Protein AF-A0A5E4PTN9-F1 (afdb_monomer_lite)

pLDDT: mean 89.25, std 7.39, range [55.38, 97.62]

Organism: NCBI:txid189913

Sequence (122 aa):
MNNQTKEILSQIDEKLKPLVLEIEELKRDNSNLKNKLEMYERKERKKNLIIFGIKEMEQSQKQLLEWTVEKFKNEMLINVSNRDIDNIFRIGKGEKDAYITEDFPKEVLAIRKQLQEKMMEK

Foldseek 3Di:
DDPVVVVVVVVVVVVVVVVVVVVVVVVVVVVVVVVVVQVVVCVVQQLDKDKAADDDPDDDQVSVLVVVQVCCCPVVVDHDDSVSDPDDDDDDDHDDHIDMDGDHDPVVVVVVVVVVVVVVVD

Secondary structure (DSSP, 8-state):
--HHHHHHHHHHHHHHHHHHHHHHHHHHHHHHHHHHHHHHHHHHHTT-EEEES-----SSHHHHHHHHHHHHHHHH-----GGG-S-----S-S-S--EEEE---HHHHHHHHHHHHHHHT-

Radius of gyration: 26.52 Å; chains: 1; bounding box: 55×32×78 Å

Structure (mmCIF, N/CA/C/O backbone):
data_AF-A0A5E4PTN9-F1
#
_entry.id   AF-A0A5E4PTN9-F1
#
loop_
_atom_site.group_PDB
_atom_site.id
_atom_site.type_symbol
_atom_site.label_atom_id
_atom_site.label_alt_id
_atom_site.label_comp_id
_atom_site.label_asym_id
_atom_site.label_entity_id
_atom_site.label_seq_id
_atom_site.pdbx_PDB_ins_code
_atom_site.Cartn_x
_atom_site.Cartn_y
_atom_site.Cartn_z
_atom_site.occupancy
_atom_site.B_iso_or_equiv
_atom_site.auth_seq_id
_atom_site.auth_comp_id
_atom_site.auth_asym_id
_atom_site.auth_atom_id
_atom_site.pdbx_PDB_model_num
ATOM 1 N N . MET A 1 1 ? -31.702 -7.078 49.433 1.00 58.62 1 MET A N 1
ATOM 2 C CA . MET A 1 1 ? -30.524 -6.190 49.296 1.00 58.62 1 MET A CA 1
ATOM 3 C C . MET A 1 1 ? -30.636 -5.082 50.320 1.00 58.62 1 MET A C 1
ATOM 5 O O . MET A 1 1 ? -31.696 -4.471 50.386 1.00 58.62 1 MET A O 1
ATOM 9 N N . ASN A 1 2 ? -29.593 -4.870 51.122 1.00 82.56 2 ASN A N 1
ATOM 10 C CA . ASN A 1 2 ? -29.594 -3.848 52.168 1.00 82.56 2 ASN A CA 1
ATOM 11 C C . ASN A 1 2 ? -29.597 -2.446 51.524 1.00 82.56 2 ASN A C 1
ATOM 13 O O . ASN A 1 2 ? -29.008 -2.279 50.455 1.00 82.56 2 ASN A O 1
ATOM 17 N N . ASN A 1 3 ? -30.252 -1.447 52.128 1.00 80.62 3 ASN A N 1
ATOM 18 C CA . ASN A 1 3 ? -30.347 -0.097 51.534 1.00 80.62 3 ASN A CA 1
ATOM 19 C C . ASN A 1 3 ? -28.963 0.520 51.273 1.00 80.62 3 ASN A C 1
ATOM 21 O O . ASN A 1 3 ? -28.740 1.090 50.211 1.00 80.62 3 ASN A O 1
ATOM 25 N N . GLN A 1 4 ? -28.004 0.273 52.168 1.00 82.25 4 GLN A N 1
ATOM 26 C CA . GLN A 1 4 ? -26.603 0.667 51.990 1.00 82.25 4 GLN A CA 1
ATOM 27 C C . GLN A 1 4 ? -25.971 0.062 50.725 1.00 82.25 4 GLN A C 1
ATOM 29 O O . GLN A 1 4 ? -25.210 0.726 50.033 1.00 82.25 4 GLN A O 1
ATOM 34 N N . THR A 1 5 ? -26.312 -1.183 50.376 1.00 85.44 5 THR A N 1
ATOM 35 C CA . THR A 1 5 ? -25.808 -1.848 49.163 1.00 85.44 5 THR A CA 1
ATOM 36 C C . THR A 1 5 ? -26.353 -1.188 47.894 1.00 85.44 5 THR A C 1
ATOM 38 O O . THR A 1 5 ? -25.620 -1.046 46.921 1.00 85.44 5 THR A O 1
ATOM 41 N N . LYS A 1 6 ? -27.626 -0.765 47.899 1.00 86.69 6 LYS A N 1
ATOM 42 C CA . LYS A 1 6 ? -28.248 -0.071 46.758 1.00 86.69 6 LYS A CA 1
ATOM 43 C C . LYS A 1 6 ? -27.651 1.318 46.540 1.00 86.69 6 LYS A C 1
ATOM 45 O O . LYS A 1 6 ? -27.428 1.711 45.403 1.00 86.69 6 LYS A O 1
ATOM 50 N N . GLU A 1 7 ? -27.369 2.027 47.626 1.00 90.19 7 GLU A N 1
ATOM 51 C CA . GLU A 1 7 ? -26.772 3.361 47.583 1.00 90.19 7 GLU A CA 1
ATOM 52 C C . GLU A 1 7 ? -25.339 3.327 47.040 1.00 90.19 7 GLU A C 1
ATOM 54 O O . GLU A 1 7 ? -24.989 4.100 46.151 1.00 90.19 7 GLU A O 1
ATOM 59 N N . ILE A 1 8 ? -24.539 2.356 47.495 1.00 88.81 8 ILE A N 1
ATOM 60 C CA . ILE A 1 8 ? -23.186 2.124 46.976 1.00 88.81 8 ILE A CA 1
ATOM 61 C C . ILE A 1 8 ? -23.227 1.779 45.479 1.00 88.81 8 ILE A C 1
ATOM 63 O O . ILE A 1 8 ? -22.443 2.332 44.713 1.00 88.81 8 ILE A O 1
ATOM 67 N N . LEU A 1 9 ? -24.150 0.912 45.043 1.00 89.06 9 LEU A N 1
ATOM 68 C CA . LEU A 1 9 ? -24.313 0.569 43.623 1.00 89.06 9 LEU A CA 1
ATOM 69 C C . LEU A 1 9 ? -24.676 1.793 42.771 1.00 89.06 9 LEU A C 1
ATOM 71 O O . LEU A 1 9 ? -24.052 2.013 41.738 1.00 89.06 9 LEU A O 1
ATOM 75 N N . SER A 1 10 ? -25.608 2.628 43.235 1.00 88.62 10 SER A N 1
ATOM 76 C CA . SER A 1 10 ? -25.998 3.856 42.529 1.00 88.62 10 SER A CA 1
ATOM 77 C C . SER A 1 10 ? -24.824 4.825 42.360 1.00 88.62 10 SER A C 1
ATOM 79 O O . SER A 1 10 ? -24.635 5.385 41.284 1.00 88.62 10 SER A O 1
ATOM 81 N N . GLN A 1 11 ? -24.000 5.003 43.398 1.00 91.69 11 GLN A N 1
ATOM 82 C CA . GLN A 1 11 ? -22.814 5.867 43.331 1.00 91.69 11 GLN A CA 1
ATOM 83 C C . GLN A 1 11 ? -21.732 5.310 42.396 1.00 91.69 11 GLN A C 1
ATOM 85 O O . GLN A 1 11 ? -20.998 6.074 41.766 1.00 91.69 11 GLN A O 1
ATOM 90 N N . ILE A 1 12 ? -21.606 3.984 42.317 1.00 91.00 12 ILE A N 1
ATOM 91 C CA . ILE A 1 12 ? -20.693 3.317 41.384 1.00 91.00 12 ILE A CA 1
ATOM 92 C C . ILE A 1 12 ? -21.163 3.533 39.941 1.00 91.00 12 ILE A C 1
ATOM 94 O O . ILE A 1 12 ? -20.351 3.925 39.102 1.00 91.00 12 ILE A O 1
ATOM 98 N N . ASP A 1 13 ? -22.456 3.358 39.663 1.00 91.19 13 ASP A N 1
ATOM 99 C CA . ASP A 1 13 ? -23.034 3.570 38.330 1.00 91.19 13 ASP A CA 1
ATOM 100 C C . ASP A 1 13 ? -22.886 5.024 37.858 1.00 91.19 13 ASP A C 1
ATOM 102 O O . ASP A 1 13 ? -22.490 5.273 36.715 1.00 91.19 13 ASP A O 1
ATOM 106 N N . GLU A 1 14 ? -23.122 5.999 38.742 1.00 91.62 14 GLU A N 1
ATOM 107 C CA . GLU A 1 14 ? -22.922 7.420 38.431 1.00 91.62 14 GLU A CA 1
ATOM 108 C C . GLU A 1 14 ? -21.471 7.741 38.058 1.00 91.62 14 GLU A C 1
ATOM 110 O O . GLU A 1 14 ? -21.232 8.528 37.141 1.00 91.62 14 GLU A O 1
ATOM 115 N N . LYS A 1 15 ? -20.498 7.104 38.721 1.00 92.75 15 LYS A N 1
ATOM 116 C CA . LYS A 1 15 ? -19.069 7.273 38.414 1.00 92.75 15 LYS A CA 1
ATOM 117 C C . LYS A 1 15 ? -18.624 6.506 37.168 1.00 92.75 15 LYS A C 1
ATOM 119 O O . LYS A 1 15 ? -17.690 6.941 36.500 1.00 92.75 15 LYS A O 1
ATOM 124 N N . LEU A 1 16 ? -19.273 5.390 36.840 1.00 93.56 16 LEU A N 1
ATOM 125 C CA . LEU A 1 16 ? -18.975 4.591 35.645 1.00 93.56 16 LEU A CA 1
ATOM 126 C C . LEU A 1 16 ? -19.490 5.241 34.362 1.00 93.56 16 LEU A C 1
ATOM 128 O O . LEU A 1 16 ? -18.832 5.159 33.327 1.00 93.56 16 LEU A O 1
ATOM 132 N N . LYS A 1 17 ? -20.643 5.911 34.417 1.00 93.62 17 LYS A N 1
ATOM 133 C CA . LYS A 1 17 ? -21.268 6.555 33.256 1.00 93.62 17 LYS A CA 1
ATOM 134 C C . LYS A 1 17 ? -20.336 7.489 32.459 1.00 93.62 17 LYS A C 1
ATOM 136 O O . LYS A 1 17 ? -20.268 7.306 31.243 1.00 93.62 17 LYS A O 1
ATOM 141 N N . PRO A 1 18 ? -19.604 8.449 33.066 1.00 94.50 18 PRO A N 1
ATOM 142 C CA . PRO A 1 18 ? -18.679 9.302 32.316 1.00 94.50 18 PRO A CA 1
ATOM 143 C C . PRO A 1 18 ? -17.531 8.508 31.679 1.00 94.50 18 PRO A C 1
ATOM 145 O O . PRO A 1 18 ? -17.155 8.806 30.552 1.00 94.50 18 PRO A O 1
ATOM 148 N N . LEU A 1 19 ? -17.034 7.455 32.340 1.00 94.69 19 LEU A N 1
ATOM 149 C CA . LEU A 1 19 ? -15.968 6.606 31.797 1.00 94.69 19 LEU A CA 1
ATOM 150 C C . LEU A 1 19 ? -16.432 5.828 30.561 1.00 94.69 19 LEU A C 1
ATOM 152 O O . LEU A 1 19 ? -15.683 5.691 29.599 1.00 94.69 19 LEU A O 1
ATOM 156 N N . VAL A 1 20 ? -17.669 5.322 30.567 1.00 94.81 20 VAL A N 1
ATOM 157 C CA . VAL A 1 20 ? -18.239 4.631 29.400 1.00 94.81 20 VAL A CA 1
ATOM 158 C C . VAL A 1 20 ? -18.370 5.592 28.218 1.00 94.81 20 VAL A C 1
ATOM 160 O O . VAL A 1 20 ? -17.966 5.236 27.112 1.00 94.81 20 VAL A O 1
ATOM 163 N N . LEU A 1 21 ? -18.869 6.809 28.458 1.00 94.94 21 LEU A N 1
ATOM 164 C CA . LEU A 1 21 ? -18.983 7.842 27.424 1.00 94.94 21 LEU A CA 1
ATOM 165 C C . LEU A 1 21 ? -17.615 8.204 26.835 1.00 94.94 21 LEU A C 1
ATOM 167 O O . LEU A 1 21 ? -17.453 8.202 25.617 1.00 94.94 21 LEU A O 1
ATOM 171 N N . GLU A 1 22 ? -16.612 8.428 27.683 1.00 96.12 22 GLU A N 1
ATOM 172 C CA . GLU A 1 22 ? -15.247 8.731 27.244 1.00 96.12 22 GLU A CA 1
ATOM 173 C C . GLU A 1 22 ? -14.644 7.578 26.426 1.00 96.12 22 GLU A C 1
ATOM 175 O O . GLU A 1 22 ? -14.044 7.797 25.375 1.00 96.12 22 GLU A O 1
ATOM 180 N N . ILE A 1 23 ? -14.859 6.322 26.835 1.00 96.25 23 ILE A N 1
ATOM 181 C CA . ILE A 1 23 ? -14.415 5.149 26.066 1.00 96.25 23 ILE A CA 1
ATOM 182 C C . ILE A 1 23 ? -15.078 5.105 24.681 1.00 96.25 23 ILE A C 1
ATOM 184 O O . ILE A 1 23 ? -14.427 4.734 23.699 1.00 96.25 23 ILE A O 1
ATOM 188 N N . GLU A 1 24 ? -16.362 5.443 24.577 1.00 96.44 24 GLU A N 1
ATOM 189 C CA . GLU A 1 24 ? -17.069 5.500 23.294 1.00 96.44 24 GLU A CA 1
ATOM 190 C C . GLU A 1 24 ? -16.548 6.626 22.392 1.00 96.44 24 GLU A C 1
ATOM 192 O O . GLU A 1 24 ? -16.361 6.408 21.190 1.00 96.44 24 GLU A O 1
ATOM 197 N N . GLU A 1 25 ? -16.259 7.800 22.956 1.00 97.50 25 GLU A N 1
ATOM 198 C CA . GLU A 1 25 ? -15.634 8.917 22.241 1.00 97.50 25 GLU A CA 1
ATOM 199 C C . GLU A 1 25 ? -14.231 8.551 21.746 1.00 97.50 25 GLU A C 1
ATOM 201 O O . GLU A 1 25 ? -13.950 8.657 20.551 1.00 97.50 25 GLU A O 1
ATOM 206 N N . LEU A 1 26 ? -13.387 7.986 22.611 1.00 97.62 26 LEU A N 1
ATOM 207 C CA . LEU A 1 26 ? -12.042 7.537 22.247 1.00 97.62 26 LEU A CA 1
ATOM 208 C C . LEU A 1 26 ? -12.066 6.471 21.147 1.00 97.62 26 LEU A C 1
ATOM 210 O O . LEU A 1 26 ? -11.243 6.499 20.230 1.00 97.62 26 LEU A O 1
ATOM 214 N N . LYS A 1 27 ? -13.017 5.528 21.192 1.00 96.88 27 LYS A N 1
ATOM 215 C CA . LYS A 1 27 ? -13.196 4.533 20.120 1.00 96.88 27 LYS A CA 1
ATOM 216 C C . LYS A 1 27 ? -13.556 5.197 18.792 1.00 96.88 27 LYS A C 1
ATOM 218 O O . LYS A 1 27 ? -13.029 4.791 17.752 1.00 96.88 27 LYS A O 1
ATOM 223 N N . ARG A 1 28 ? -14.426 6.209 18.820 1.00 96.62 28 ARG A N 1
ATOM 224 C CA . ARG A 1 28 ? -14.830 6.973 17.633 1.00 96.62 28 ARG A CA 1
ATOM 225 C C . ARG A 1 28 ? -13.649 7.731 17.037 1.00 96.62 28 ARG A C 1
ATOM 227 O O . ARG A 1 28 ? -13.398 7.616 15.839 1.00 96.62 28 ARG A O 1
ATOM 234 N N . ASP A 1 29 ? -12.889 8.434 17.866 1.00 97.56 29 ASP A N 1
ATOM 235 C CA . ASP A 1 29 ? -11.724 9.196 17.423 1.00 97.56 29 ASP A CA 1
ATOM 236 C C . ASP A 1 29 ? -10.623 8.293 16.884 1.00 97.56 29 ASP A C 1
ATOM 238 O O . ASP A 1 29 ? -10.071 8.559 15.818 1.00 97.56 29 ASP A O 1
ATOM 242 N N . ASN A 1 30 ? -10.371 7.164 17.543 1.00 96.19 30 ASN A N 1
ATOM 243 C CA . ASN A 1 30 ? -9.436 6.164 17.046 1.00 96.19 30 ASN A CA 1
ATOM 244 C C . ASN A 1 30 ? -9.870 5.633 15.667 1.00 96.19 30 ASN A C 1
ATOM 246 O O . ASN A 1 30 ? -9.051 5.527 14.755 1.00 96.19 30 ASN A O 1
ATOM 250 N N . SER A 1 31 ? -11.166 5.373 15.466 1.00 94.75 31 SER A N 1
ATOM 251 C CA . SER A 1 31 ? -11.682 4.991 14.145 1.00 94.75 31 SER A CA 1
ATOM 252 C C . SER A 1 31 ? -11.471 6.090 13.101 1.00 94.75 31 SER A C 1
ATOM 254 O O . SER A 1 31 ? -11.056 5.802 11.980 1.00 94.75 31 SER A O 1
ATOM 256 N N . ASN A 1 32 ? -11.724 7.350 13.456 1.00 96.31 32 ASN A N 1
ATOM 257 C CA . ASN A 1 32 ? -11.524 8.484 12.554 1.00 96.31 32 ASN A CA 1
ATOM 258 C C . ASN A 1 32 ? -10.050 8.647 12.167 1.00 96.31 32 ASN A C 1
ATOM 260 O O . ASN A 1 32 ? -9.737 8.903 11.003 1.00 96.31 32 ASN A O 1
ATOM 264 N N . LEU A 1 33 ? -9.144 8.490 13.132 1.00 96.38 33 LEU A N 1
ATOM 265 C CA . LEU A 1 33 ? -7.703 8.575 12.916 1.00 96.38 33 LEU A CA 1
ATOM 266 C C . LEU A 1 33 ? -7.206 7.452 12.007 1.00 96.38 33 LEU A C 1
ATOM 268 O O . LEU A 1 33 ? -6.463 7.734 11.070 1.00 96.38 33 LEU A O 1
ATOM 272 N N . LYS A 1 34 ? -7.668 6.214 12.217 1.00 92.19 34 LYS A N 1
ATOM 273 C CA . LYS A 1 34 ? -7.347 5.080 11.337 1.00 92.19 34 LYS A CA 1
ATOM 274 C C . LYS A 1 34 ? -7.781 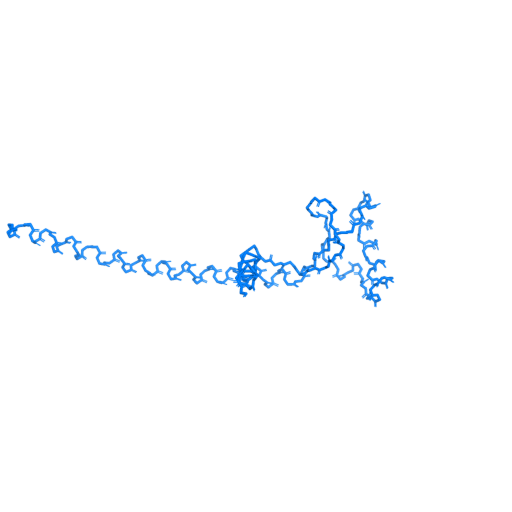5.335 9.896 1.00 92.19 34 LYS A C 1
ATOM 276 O O . LYS A 1 34 ? -6.968 5.202 8.989 1.00 92.19 34 LYS A O 1
ATOM 281 N N . ASN A 1 35 ? -9.009 5.815 9.693 1.00 90.81 35 ASN A N 1
ATOM 282 C CA . ASN A 1 35 ? -9.519 6.126 8.354 1.00 90.81 35 ASN A CA 1
ATOM 283 C C . ASN A 1 35 ? -8.700 7.228 7.659 1.00 90.81 35 ASN A C 1
ATOM 285 O O . ASN A 1 35 ? -8.413 7.145 6.465 1.00 90.81 35 ASN A O 1
ATOM 289 N N . LYS A 1 36 ? -8.301 8.274 8.398 1.00 95.19 36 LYS A N 1
ATOM 290 C CA . LYS A 1 36 ? -7.438 9.338 7.858 1.00 95.19 36 LYS A CA 1
ATOM 291 C C . LYS A 1 36 ? -6.053 8.810 7.500 1.00 95.19 36 LYS A C 1
ATOM 293 O O . LYS A 1 36 ? -5.540 9.153 6.438 1.00 95.19 36 LYS A O 1
ATOM 298 N N . LEU A 1 37 ? -5.463 7.989 8.368 1.00 93.06 37 LEU A N 1
ATOM 299 C CA . LEU A 1 37 ? -4.159 7.382 8.128 1.00 93.06 37 LEU A CA 1
ATOM 300 C C . LEU A 1 37 ? -4.192 6.524 6.861 1.00 93.06 37 LEU A C 1
ATOM 302 O O . LEU A 1 37 ? -3.372 6.730 5.972 1.00 93.06 37 LEU A O 1
ATOM 306 N N . GLU A 1 38 ? -5.193 5.653 6.731 1.00 90.31 38 GLU A N 1
ATOM 307 C CA . GLU A 1 38 ? -5.383 4.819 5.544 1.00 90.31 38 GLU A CA 1
ATOM 308 C C . GLU A 1 38 ? -5.522 5.672 4.271 1.00 90.31 38 GLU A C 1
ATOM 310 O O . GLU A 1 38 ? -4.901 5.386 3.247 1.00 90.31 38 GLU A O 1
ATOM 315 N N . MET A 1 39 ? -6.303 6.756 4.325 1.00 90.88 39 MET A N 1
ATOM 316 C CA . MET A 1 39 ? -6.459 7.681 3.200 1.00 90.88 39 MET A CA 1
ATOM 317 C C . MET A 1 39 ? -5.119 8.299 2.775 1.00 90.88 39 MET A C 1
ATOM 319 O O . MET A 1 39 ? -4.834 8.376 1.576 1.00 90.88 39 MET A O 1
ATOM 323 N N . TYR A 1 40 ? -4.298 8.738 3.731 1.00 92.56 40 TYR A N 1
ATOM 324 C CA . TYR A 1 40 ? -2.981 9.297 3.432 1.00 92.56 40 TYR A CA 1
ATOM 325 C C . TYR A 1 40 ? -2.027 8.240 2.874 1.00 92.56 40 TYR A C 1
ATOM 327 O O . TYR A 1 40 ? -1.394 8.490 1.850 1.00 92.56 40 TYR A O 1
ATOM 335 N N . GLU A 1 41 ? -1.986 7.040 3.458 1.00 92.19 41 GLU A N 1
ATOM 336 C CA . GLU A 1 41 ? -1.166 5.943 2.936 1.00 92.19 41 GLU A CA 1
ATOM 337 C C . GLU A 1 41 ? -1.556 5.567 1.505 1.00 92.19 41 GLU A C 1
ATOM 339 O O . GLU A 1 41 ? -0.687 5.411 0.648 1.00 92.19 41 GLU A O 1
ATOM 344 N N . ARG A 1 42 ? -2.859 5.470 1.211 1.00 89.12 42 ARG A N 1
ATOM 345 C CA . ARG A 1 42 ? -3.351 5.212 -0.150 1.00 89.12 42 ARG A CA 1
ATOM 346 C C . ARG A 1 42 ? -2.920 6.308 -1.119 1.00 89.12 42 ARG A C 1
ATOM 348 O O . ARG A 1 42 ? -2.549 6.002 -2.247 1.00 89.12 42 ARG A O 1
ATOM 355 N N . LYS A 1 43 ? -2.971 7.576 -0.703 1.00 91.00 43 LYS A N 1
ATOM 356 C CA . LYS A 1 43 ? -2.585 8.710 -1.553 1.00 91.00 43 LYS A CA 1
ATOM 357 C C . LYS A 1 43 ? -1.102 8.665 -1.927 1.00 91.00 43 LYS A C 1
ATOM 359 O O . LYS A 1 43 ? -0.780 8.921 -3.085 1.00 91.00 43 LYS A O 1
ATOM 364 N N . GLU A 1 44 ? -0.238 8.320 -0.977 1.00 91.38 44 GLU A N 1
ATOM 365 C CA . GLU A 1 44 ? 1.202 8.182 -1.212 1.00 91.38 44 GLU A CA 1
ATOM 366 C C . GLU A 1 44 ? 1.518 6.946 -2.066 1.00 91.38 44 GLU A C 1
ATOM 368 O O . GLU A 1 44 ? 2.207 7.048 -3.079 1.00 91.38 44 GLU A O 1
ATOM 373 N N . ARG A 1 45 ? 0.942 5.784 -1.727 1.00 91.88 45 ARG A N 1
ATOM 374 C CA . ARG A 1 45 ? 1.216 4.516 -2.426 1.00 91.88 45 ARG A CA 1
ATOM 375 C C . ARG A 1 45 ? 0.603 4.413 -3.819 1.00 91.88 45 ARG A C 1
ATOM 377 O O . ARG A 1 45 ? 1.089 3.628 -4.621 1.00 91.88 45 ARG A O 1
ATOM 384 N N . LYS A 1 46 ? -0.412 5.221 -4.153 1.00 90.81 46 LYS A N 1
ATOM 385 C CA . LYS A 1 46 ? -1.060 5.224 -5.481 1.00 90.81 46 LYS A CA 1
ATOM 386 C C . LYS A 1 46 ? -0.072 5.423 -6.640 1.00 90.81 46 LYS A C 1
ATOM 388 O O . LYS A 1 46 ? -0.355 5.015 -7.760 1.00 90.81 46 LYS A O 1
ATOM 393 N N . LYS A 1 47 ? 1.058 6.087 -6.389 1.00 91.00 47 LYS A N 1
ATOM 394 C CA . LYS A 1 47 ? 2.102 6.326 -7.396 1.00 91.00 47 LYS A CA 1
ATOM 395 C C . LYS A 1 47 ? 3.077 5.155 -7.543 1.00 91.00 47 LYS A C 1
ATOM 397 O O . LYS A 1 47 ? 3.842 5.123 -8.499 1.00 91.00 47 LYS A O 1
ATOM 402 N N . ASN A 1 48 ? 3.062 4.214 -6.604 1.00 93.31 48 ASN A N 1
ATOM 403 C CA . ASN A 1 48 ? 3.983 3.092 -6.579 1.00 93.31 48 ASN A CA 1
ATOM 404 C C . ASN A 1 48 ? 3.428 1.941 -7.422 1.00 93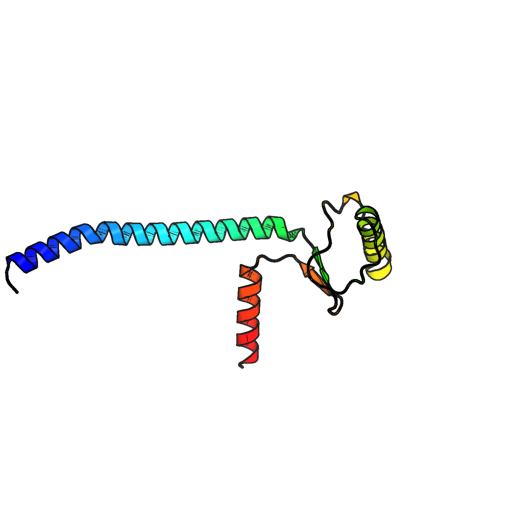.31 48 ASN A C 1
ATOM 406 O O . ASN A 1 48 ? 2.267 1.542 -7.293 1.00 93.31 48 ASN A O 1
ATOM 410 N N . LEU A 1 49 ? 4.304 1.357 -8.232 1.00 91.50 49 LEU A N 1
ATOM 411 C CA . LEU A 1 49 ? 4.039 0.140 -8.986 1.00 91.50 49 LEU A CA 1
ATOM 412 C C . LEU A 1 49 ? 4.877 -0.998 -8.410 1.00 91.50 49 LEU A C 1
ATOM 414 O O . LEU A 1 49 ? 6.071 -0.835 -8.159 1.00 91.50 49 LEU A O 1
ATOM 418 N N . ILE A 1 50 ? 4.255 -2.159 -8.224 1.00 91.31 50 ILE A N 1
ATOM 419 C CA . ILE A 1 50 ? 4.930 -3.395 -7.836 1.00 91.31 50 ILE A CA 1
ATOM 420 C C . ILE A 1 50 ? 4.891 -4.345 -9.022 1.00 91.31 50 ILE A C 1
ATOM 422 O O . ILE A 1 50 ? 3.821 -4.668 -9.541 1.00 91.31 50 ILE A O 1
ATOM 426 N N . ILE A 1 51 ? 6.068 -4.815 -9.424 1.00 88.75 51 ILE A N 1
ATOM 427 C CA . ILE A 1 51 ? 6.215 -5.751 -10.532 1.00 88.75 51 ILE A CA 1
ATOM 428 C C . ILE A 1 51 ? 6.773 -7.067 -9.998 1.00 88.75 51 ILE A C 1
ATOM 430 O O . ILE A 1 51 ? 7.860 -7.110 -9.421 1.00 88.75 51 ILE A O 1
ATOM 434 N N . PHE A 1 52 ? 6.006 -8.135 -10.184 1.00 89.25 52 PHE A N 1
ATOM 435 C CA . PHE A 1 52 ? 6.357 -9.492 -9.785 1.00 89.25 52 PHE A CA 1
ATOM 436 C C . PHE A 1 52 ? 6.908 -10.290 -10.967 1.00 89.25 52 PHE A C 1
ATOM 438 O O . PHE A 1 52 ? 6.727 -9.910 -12.122 1.00 89.25 52 PHE A O 1
ATOM 445 N N . GLY A 1 53 ? 7.588 -11.399 -10.665 1.00 83.19 53 GLY A N 1
ATOM 446 C CA . GLY A 1 53 ? 8.005 -12.406 -11.650 1.00 83.19 53 GLY A CA 1
ATOM 447 C C . GLY A 1 53 ? 9.064 -11.959 -12.655 1.00 83.19 53 GLY A C 1
ATOM 448 O O . GLY A 1 53 ? 9.272 -12.609 -13.675 1.00 83.19 53 GLY A O 1
ATOM 449 N N . ILE A 1 54 ? 9.761 -10.863 -12.367 1.00 83.25 54 ILE A N 1
ATOM 450 C CA . ILE A 1 54 ? 10.907 -10.424 -13.154 1.00 83.25 54 ILE A CA 1
ATOM 451 C C . ILE A 1 54 ? 12.162 -11.154 -12.679 1.00 83.25 54 ILE A C 1
ATOM 453 O O . ILE A 1 54 ? 12.500 -11.111 -11.497 1.00 83.25 54 ILE A O 1
ATOM 457 N N . LYS A 1 55 ? 12.893 -11.748 -13.626 1.00 84.88 55 LYS A N 1
ATOM 458 C CA . LYS A 1 55 ? 14.215 -12.323 -13.374 1.00 84.88 55 LYS A CA 1
ATOM 459 C C . LYS A 1 55 ? 15.223 -11.229 -13.017 1.00 84.88 55 LYS A C 1
ATOM 461 O O . LYS A 1 55 ? 15.377 -10.264 -13.759 1.00 84.88 55 LYS A O 1
ATOM 466 N N . GLU A 1 56 ? 15.936 -11.431 -11.916 1.00 86.44 56 GLU A N 1
ATOM 467 C CA . GLU A 1 56 ? 16.998 -10.540 -11.453 1.00 86.44 56 GLU A CA 1
ATOM 468 C C . GLU A 1 56 ? 18.269 -10.790 -12.275 1.00 86.44 56 GLU A C 1
ATOM 470 O O . GLU A 1 56 ? 18.858 -11.872 -12.229 1.00 86.44 56 GLU A O 1
ATOM 475 N N . MET A 1 57 ? 18.656 -9.807 -13.085 1.00 84.81 57 MET A N 1
ATOM 476 C CA . MET A 1 57 ? 19.846 -9.857 -13.950 1.00 84.81 57 MET A CA 1
ATOM 477 C C . MET A 1 57 ? 20.799 -8.681 -13.699 1.00 84.81 57 MET A C 1
ATOM 479 O O . MET A 1 57 ? 21.903 -8.637 -14.237 1.00 84.81 57 MET A O 1
ATOM 483 N N . GLU A 1 58 ? 20.376 -7.724 -12.883 1.00 89.75 58 GLU A N 1
ATOM 484 C CA . GLU A 1 58 ? 21.032 -6.451 -12.640 1.00 89.75 58 GLU A CA 1
ATOM 485 C C . GLU A 1 58 ? 21.946 -6.544 -11.419 1.00 89.75 58 GLU A C 1
ATOM 487 O O . GLU A 1 58 ? 21.615 -7.169 -10.415 1.00 89.75 58 GLU A O 1
ATOM 492 N N . GLN A 1 59 ? 23.101 -5.888 -11.485 1.00 88.81 59 GLN A N 1
ATOM 493 C CA . GLN A 1 59 ? 24.115 -5.909 -10.424 1.00 88.81 59 GLN A CA 1
ATOM 494 C C . GLN A 1 59 ? 24.190 -4.587 -9.651 1.00 88.81 59 GLN A C 1
ATOM 496 O O . GLN A 1 59 ? 24.959 -4.452 -8.702 1.00 88.81 59 GLN A O 1
ATOM 501 N N . SER A 1 60 ? 23.411 -3.582 -10.059 1.00 92.44 60 SER A N 1
ATOM 502 C CA . SER A 1 60 ? 23.350 -2.278 -9.397 1.00 92.44 60 SER A CA 1
ATOM 503 C C . SER A 1 60 ? 21.982 -1.625 -9.563 1.00 92.44 60 SER A C 1
ATOM 505 O O . SER A 1 60 ? 21.245 -1.916 -10.504 1.00 92.44 60 SER A O 1
ATOM 507 N N . GLN A 1 61 ? 21.671 -0.671 -8.683 1.00 90.06 61 GLN A N 1
ATOM 508 C CA . GLN A 1 61 ? 20.428 0.098 -8.757 1.00 90.06 61 GLN A CA 1
ATOM 509 C C . GLN A 1 61 ? 20.318 0.916 -10.056 1.00 90.06 61 GLN A C 1
ATOM 511 O O . GLN A 1 61 ? 19.231 1.054 -10.608 1.00 90.06 61 GLN A O 1
ATOM 516 N N . LYS A 1 62 ? 21.446 1.414 -10.583 1.00 92.44 62 LYS A N 1
ATOM 517 C CA . LYS A 1 62 ? 21.479 2.117 -11.874 1.00 92.44 62 LYS A CA 1
ATOM 518 C C . LYS A 1 62 ? 21.097 1.186 -13.028 1.00 92.44 62 LYS A C 1
ATOM 520 O O . LYS A 1 62 ? 20.260 1.555 -13.843 1.00 92.44 62 LYS A O 1
ATOM 525 N N . GLN A 1 63 ? 21.669 -0.020 -13.060 1.00 93.75 63 GLN A N 1
ATOM 526 C CA . GLN A 1 63 ? 21.308 -1.025 -14.064 1.00 93.75 63 GLN A CA 1
ATOM 527 C C . GLN A 1 63 ? 19.836 -1.420 -13.951 1.00 93.75 63 GLN A C 1
ATOM 529 O O . GLN A 1 63 ? 19.176 -1.538 -14.973 1.00 93.75 63 GLN A O 1
ATOM 534 N N . LEU A 1 64 ? 19.305 -1.556 -12.730 1.00 93.50 64 LEU A N 1
ATOM 535 C CA . LEU A 1 64 ? 17.883 -1.821 -12.504 1.00 93.50 64 LEU A CA 1
ATOM 536 C C . LEU A 1 64 ? 16.991 -0.732 -13.113 1.00 93.50 64 LEU A C 1
ATOM 538 O O . LEU A 1 64 ? 15.998 -1.054 -13.760 1.00 93.50 64 LEU A O 1
ATOM 542 N N . LEU A 1 65 ? 17.351 0.542 -12.947 1.00 93.56 65 LEU A N 1
ATOM 543 C CA . LEU A 1 65 ? 16.615 1.659 -13.538 1.00 93.56 65 LEU A CA 1
ATOM 544 C C . LEU A 1 65 ? 16.648 1.623 -15.073 1.00 93.56 65 LEU 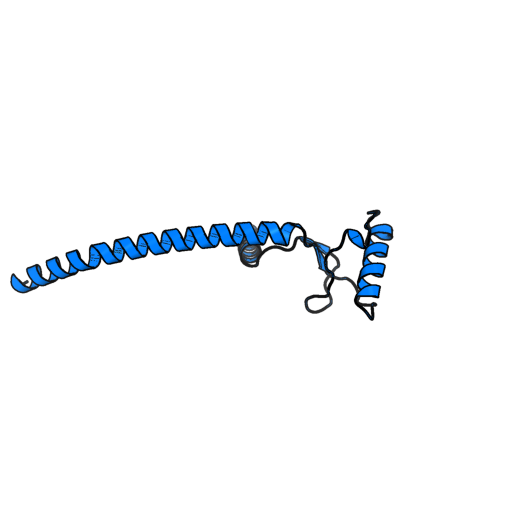A C 1
ATOM 546 O O . LEU A 1 65 ? 15.597 1.672 -15.708 1.00 93.56 65 LEU A O 1
ATOM 550 N N . GLU A 1 66 ? 17.842 1.508 -15.660 1.00 93.38 66 GLU A N 1
ATOM 551 C CA . GLU A 1 66 ? 18.036 1.485 -17.118 1.00 93.38 66 GLU A CA 1
ATOM 552 C C . GLU A 1 66 ? 17.313 0.296 -17.762 1.00 93.38 66 GLU A C 1
ATOM 554 O O . GLU A 1 66 ? 16.556 0.468 -18.717 1.00 93.38 66 GLU A O 1
ATOM 559 N N . TRP A 1 67 ? 17.477 -0.891 -17.177 1.00 92.69 67 TRP A N 1
ATOM 560 C CA . TRP A 1 67 ? 16.802 -2.114 -17.598 1.00 92.69 67 TRP A CA 1
ATOM 561 C C . TRP A 1 67 ? 15.279 -1.986 -17.506 1.00 92.69 67 TR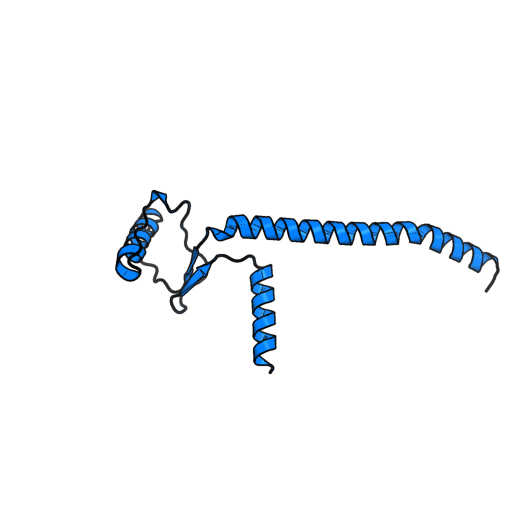P A C 1
ATOM 563 O O . TRP A 1 67 ? 14.564 -2.396 -18.419 1.00 92.69 67 TRP A O 1
ATOM 573 N N . THR A 1 68 ? 14.766 -1.369 -16.437 1.00 91.81 68 THR A N 1
ATOM 574 C CA . THR A 1 68 ? 13.323 -1.156 -16.266 1.00 91.81 68 THR A CA 1
ATOM 575 C C . THR A 1 68 ? 12.784 -0.247 -17.364 1.00 91.81 68 THR A C 1
ATOM 577 O O . THR A 1 68 ? 11.822 -0.607 -18.036 1.00 91.81 68 THR A O 1
ATOM 580 N N . VAL A 1 69 ? 13.425 0.898 -17.610 1.00 93.56 69 VAL A N 1
ATOM 581 C CA . VAL A 1 69 ? 13.019 1.822 -18.681 1.00 93.56 69 VAL A CA 1
ATOM 582 C C . VAL A 1 69 ? 13.029 1.137 -20.048 1.00 93.56 69 VAL A C 1
ATOM 584 O O . VAL A 1 69 ? 12.082 1.285 -20.825 1.00 93.56 69 VAL A O 1
ATOM 587 N N . GLU A 1 70 ? 14.056 0.336 -20.328 1.00 92.69 70 GLU A N 1
ATOM 588 C CA . GLU A 1 70 ? 14.132 -0.448 -21.557 1.00 92.69 70 GLU A CA 1
ATOM 589 C C . GLU A 1 70 ? 12.975 -1.453 -21.673 1.00 92.69 70 GLU A C 1
ATOM 591 O O . GLU A 1 70 ? 12.347 -1.548 -22.729 1.00 92.69 70 GLU A O 1
ATOM 596 N N . LYS A 1 71 ? 12.633 -2.161 -20.591 1.00 89.94 71 LYS A N 1
ATOM 597 C CA . LYS A 1 71 ? 11.516 -3.116 -20.564 1.00 89.94 71 LYS A CA 1
ATOM 598 C C . LYS A 1 71 ? 10.165 -2.455 -20.794 1.00 89.94 71 LYS A C 1
ATOM 600 O O . LYS A 1 71 ? 9.398 -2.934 -21.626 1.00 89.94 71 LYS A O 1
ATOM 605 N N . PHE A 1 72 ? 9.883 -1.339 -20.125 1.00 91.25 72 PHE A N 1
ATOM 606 C CA . PHE A 1 72 ? 8.644 -0.586 -20.348 1.00 91.25 72 PHE A CA 1
ATOM 607 C C . PHE A 1 72 ? 8.515 -0.137 -21.808 1.00 91.25 72 PHE A C 1
ATOM 609 O O . PHE A 1 72 ? 7.443 -0.253 -22.404 1.00 91.25 72 PHE A O 1
ATOM 616 N N . LYS A 1 73 ? 9.620 0.301 -22.415 1.00 93.88 73 LYS A N 1
ATOM 617 C CA . LYS A 1 73 ? 9.632 0.718 -23.816 1.00 93.88 73 LYS A CA 1
ATOM 618 C C . LYS A 1 73 ? 9.440 -0.452 -24.779 1.00 93.88 73 LYS A C 1
ATOM 620 O O . LYS A 1 73 ? 8.632 -0.351 -25.696 1.00 93.88 73 LYS A O 1
ATOM 625 N N . ASN A 1 74 ? 10.180 -1.541 -24.587 1.00 92.44 74 ASN A N 1
ATOM 626 C CA . ASN A 1 74 ? 10.247 -2.631 -25.559 1.00 92.44 74 ASN A CA 1
ATOM 627 C C . ASN A 1 74 ? 9.091 -3.630 -25.419 1.00 92.44 74 ASN A C 1
ATOM 629 O O . ASN A 1 74 ? 8.614 -4.141 -26.427 1.00 92.44 74 ASN A O 1
ATOM 633 N N . GLU A 1 75 ? 8.636 -3.910 -24.196 1.00 89.81 75 GLU A N 1
ATOM 634 C CA . GLU A 1 75 ? 7.591 -4.913 -23.939 1.00 89.81 75 GLU A CA 1
ATOM 635 C C . GLU A 1 75 ? 6.201 -4.296 -23.790 1.00 89.81 75 GLU A C 1
ATOM 637 O O . GLU A 1 75 ? 5.215 -4.909 -24.192 1.00 89.81 75 GLU A O 1
ATOM 642 N N . MET A 1 76 ? 6.109 -3.083 -23.234 1.00 86.44 76 MET A N 1
ATOM 643 C CA . MET A 1 76 ? 4.821 -2.423 -22.976 1.00 86.44 76 MET A CA 1
ATOM 644 C C . MET A 1 76 ? 4.527 -1.274 -23.942 1.00 86.44 76 MET A C 1
ATOM 646 O O . MET A 1 76 ? 3.416 -0.752 -23.928 1.00 86.44 76 MET A O 1
ATOM 650 N N . LEU A 1 77 ? 5.494 -0.876 -24.780 1.00 91.38 77 LEU A N 1
ATOM 651 C CA . LEU A 1 77 ? 5.394 0.288 -25.672 1.00 91.38 77 LEU A CA 1
ATOM 652 C C . LEU A 1 77 ? 5.091 1.596 -24.916 1.00 91.38 77 LEU A C 1
ATOM 654 O O . LEU A 1 77 ? 4.494 2.523 -25.464 1.00 91.38 77 LEU A O 1
ATOM 658 N N . ILE A 1 78 ? 5.522 1.683 -23.653 1.00 91.44 78 ILE A N 1
ATOM 659 C CA . ILE A 1 78 ? 5.358 2.863 -22.801 1.00 91.44 78 ILE A CA 1
ATOM 660 C C . ILE A 1 78 ? 6.691 3.601 -22.740 1.00 91.44 78 ILE A C 1
ATOM 662 O O . ILE A 1 78 ? 7.716 3.045 -22.349 1.00 91.44 78 ILE A O 1
ATOM 666 N N . ASN A 1 79 ? 6.676 4.881 -23.103 1.00 92.88 79 ASN A N 1
ATOM 667 C CA . ASN A 1 79 ? 7.859 5.720 -23.000 1.00 92.88 79 ASN A CA 1
ATOM 668 C C . ASN A 1 79 ? 7.982 6.276 -21.576 1.00 92.88 79 ASN A C 1
ATOM 670 O O . ASN A 1 79 ? 7.235 7.176 -21.203 1.00 92.88 79 ASN A O 1
ATOM 674 N N . VAL A 1 80 ? 8.926 5.734 -20.807 1.00 91.88 80 VAL A N 1
ATOM 675 C CA . VAL A 1 80 ? 9.256 6.174 -19.445 1.00 91.88 80 VAL A CA 1
ATOM 676 C C . VAL A 1 80 ? 10.674 6.735 -19.442 1.00 91.88 80 VAL A C 1
ATOM 678 O O . VAL A 1 80 ? 11.581 6.148 -20.025 1.00 91.88 80 VAL A O 1
ATOM 681 N N . SER A 1 81 ? 10.880 7.880 -18.805 1.00 93.06 81 SER A N 1
ATOM 682 C CA . SER A 1 81 ? 12.194 8.471 -18.571 1.00 93.06 81 SER A CA 1
ATOM 683 C C . SER A 1 81 ? 12.714 8.107 -17.184 1.00 93.06 81 SER A C 1
ATOM 685 O O . SER A 1 81 ? 11.948 7.939 -16.240 1.00 93.06 81 SER A O 1
ATOM 687 N N . ASN A 1 82 ? 14.037 8.124 -17.006 1.00 90.50 82 ASN A N 1
ATOM 688 C CA . ASN A 1 82 ? 14.660 8.019 -15.682 1.00 90.50 82 ASN A CA 1
ATOM 689 C C . ASN A 1 82 ? 14.179 9.110 -14.705 1.00 90.50 82 ASN A C 1
ATOM 691 O O . ASN A 1 82 ? 14.287 8.930 -13.501 1.00 90.50 82 ASN A O 1
ATOM 695 N N . ARG A 1 83 ? 13.676 10.247 -15.210 1.00 92.25 83 ARG A N 1
ATOM 696 C CA . ARG A 1 83 ? 13.125 11.337 -14.382 1.00 92.25 83 ARG A CA 1
ATOM 697 C C . ARG A 1 83 ? 11.698 11.083 -13.901 1.00 92.25 83 ARG A C 1
ATOM 699 O O . ARG A 1 83 ? 11.250 11.783 -13.003 1.00 92.25 83 ARG A O 1
ATOM 706 N N . ASP A 1 84 ? 11.007 10.118 -14.499 1.00 92.44 84 ASP A N 1
ATOM 707 C CA . ASP A 1 84 ? 9.634 9.764 -14.134 1.00 92.44 84 ASP A CA 1
ATOM 708 C C . ASP A 1 84 ? 9.603 8.761 -12.967 1.00 92.44 84 ASP A C 1
ATOM 710 O O . ASP A 1 84 ? 8.537 8.443 -12.442 1.00 92.44 84 ASP A O 1
ATOM 714 N N . ILE A 1 85 ? 10.773 8.248 -12.568 1.00 93.56 85 ILE A N 1
ATOM 715 C CA . ILE A 1 85 ? 10.940 7.245 -11.518 1.00 93.56 85 ILE A CA 1
ATOM 716 C C . ILE A 1 85 ? 11.680 7.889 -10.346 1.00 93.56 85 ILE A C 1
ATOM 718 O O . ILE A 1 85 ? 12.887 8.114 -10.412 1.00 93.56 85 ILE A O 1
ATOM 722 N N . ASP A 1 86 ? 10.957 8.139 -9.254 1.00 93.69 86 ASP A N 1
ATOM 723 C CA . ASP A 1 86 ? 11.537 8.716 -8.036 1.00 93.69 86 ASP A CA 1
ATOM 724 C C . ASP A 1 86 ? 12.458 7.720 -7.317 1.00 93.69 86 ASP A C 1
ATOM 726 O O . ASP A 1 86 ? 13.565 8.058 -6.904 1.00 93.69 86 ASP A O 1
ATOM 730 N N . ASN A 1 87 ? 11.992 6.479 -7.142 1.00 93.19 87 ASN A N 1
ATOM 731 C CA . ASN A 1 87 ? 12.706 5.429 -6.422 1.00 93.19 87 ASN A CA 1
ATOM 732 C C . ASN A 1 87 ? 12.454 4.063 -7.062 1.00 93.19 87 ASN A C 1
ATOM 734 O O . ASN A 1 87 ? 11.343 3.767 -7.498 1.00 93.19 87 ASN A O 1
ATOM 738 N N . ILE A 1 88 ? 13.477 3.206 -7.056 1.00 92.88 88 ILE A N 1
ATOM 739 C CA . ILE A 1 88 ? 13.387 1.826 -7.539 1.00 92.88 88 ILE A CA 1
ATOM 740 C C . ILE A 1 88 ? 14.239 0.892 -6.681 1.00 92.88 88 ILE A C 1
ATOM 742 O O . ILE A 1 88 ? 15.386 1.209 -6.352 1.00 92.88 88 ILE A O 1
ATOM 746 N N . PHE A 1 89 ? 13.671 -0.251 -6.301 1.00 91.69 89 PHE A N 1
ATOM 747 C CA . PHE A 1 89 ? 14.328 -1.279 -5.495 1.00 91.69 89 PHE A CA 1
ATOM 748 C C . PHE A 1 89 ? 13.601 -2.626 -5.633 1.00 91.69 89 PHE A C 1
ATOM 750 O O . PHE A 1 89 ? 12.422 -2.680 -5.981 1.00 91.69 89 PHE A O 1
ATOM 757 N N . ARG A 1 90 ? 14.313 -3.726 -5.361 1.00 88.81 90 ARG A N 1
ATOM 758 C CA . ARG A 1 90 ? 13.747 -5.083 -5.313 1.00 88.81 90 ARG A CA 1
ATOM 759 C C . ARG A 1 90 ? 13.122 -5.342 -3.941 1.00 88.81 90 ARG A C 1
ATOM 761 O O . ARG A 1 90 ? 13.664 -4.916 -2.923 1.00 88.81 90 ARG A O 1
ATOM 768 N N . ILE A 1 91 ? 12.001 -6.061 -3.915 1.00 88.31 91 ILE A N 1
ATOM 769 C CA . ILE A 1 91 ? 11.330 -6.493 -2.682 1.00 88.31 91 ILE A CA 1
ATOM 770 C C . ILE A 1 91 ? 10.885 -7.954 -2.778 1.00 88.31 91 ILE A C 1
ATOM 772 O O . ILE A 1 91 ? 10.481 -8.418 -3.841 1.00 88.31 91 ILE A O 1
ATOM 776 N N . GLY A 1 92 ? 10.881 -8.655 -1.641 1.00 80.88 92 GLY A N 1
ATOM 777 C CA . GLY A 1 92 ? 10.325 -10.006 -1.524 1.00 80.88 92 GLY A CA 1
ATOM 778 C C . GLY A 1 92 ? 11.316 -11.140 -1.801 1.00 80.88 92 GLY A C 1
ATOM 779 O O . GLY A 1 92 ? 12.527 -10.951 -1.770 1.00 80.88 92 GLY A O 1
ATOM 780 N N . LYS A 1 93 ? 10.773 -12.349 -1.994 1.00 71.25 93 LYS A N 1
ATOM 781 C CA . LYS A 1 93 ? 11.506 -13.565 -2.379 1.00 71.25 93 LYS A CA 1
ATOM 782 C C . LYS A 1 93 ? 11.055 -13.975 -3.784 1.00 71.25 93 LYS A C 1
ATOM 784 O O . LYS A 1 93 ? 9.869 -13.839 -4.088 1.00 71.25 93 LYS A O 1
ATOM 789 N N . GLY A 1 94 ? 11.999 -14.422 -4.610 1.00 66.75 94 GLY A N 1
ATOM 790 C CA . GLY A 1 94 ? 11.796 -14.674 -6.038 1.00 66.75 94 GLY A CA 1
ATOM 791 C C . GLY A 1 94 ? 10.831 -15.815 -6.396 1.00 66.75 94 GLY A C 1
ATOM 792 O O . GLY A 1 94 ? 10.467 -16.633 -5.555 1.00 66.75 94 GLY A O 1
ATOM 793 N N . GLU A 1 95 ? 10.490 -15.817 -7.690 1.00 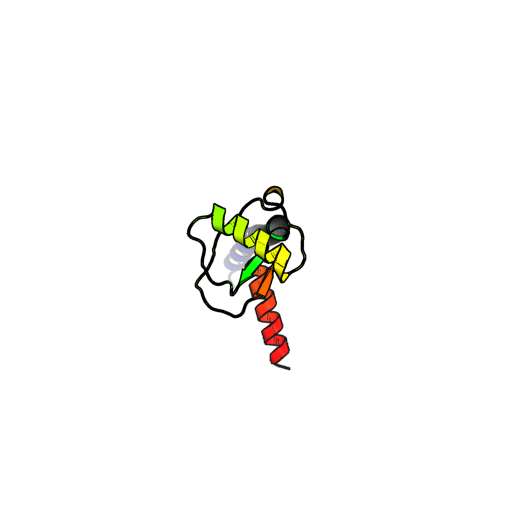60.59 95 GLU A N 1
ATOM 794 C CA . GLU A 1 95 ? 9.740 -16.801 -8.495 1.00 60.59 95 GLU A CA 1
ATOM 795 C C . GLU A 1 95 ? 8.230 -16.957 -8.217 1.00 60.59 95 GLU A C 1
ATOM 797 O O . GLU A 1 95 ? 7.756 -17.834 -7.498 1.00 60.59 95 GLU A O 1
ATOM 802 N N . LYS A 1 96 ? 7.463 -16.095 -8.896 1.00 63.12 96 LYS A N 1
ATOM 803 C CA . LYS A 1 96 ? 6.060 -16.276 -9.303 1.00 63.12 96 LYS A CA 1
ATOM 804 C C . LYS A 1 96 ? 5.923 -15.796 -10.751 1.00 63.12 96 LYS A C 1
ATOM 806 O O . LYS A 1 96 ? 6.844 -15.154 -11.252 1.00 63.12 96 LYS A O 1
ATOM 811 N N . ASP A 1 97 ? 4.790 -16.064 -11.393 1.00 75.38 97 ASP A N 1
ATOM 812 C CA . ASP A 1 97 ? 4.489 -15.515 -12.719 1.00 75.38 97 ASP A CA 1
ATOM 813 C C . ASP A 1 97 ? 4.574 -13.983 -12.733 1.00 75.38 97 ASP A C 1
ATOM 815 O O . ASP A 1 97 ? 4.337 -13.317 -11.718 1.00 75.38 97 ASP A O 1
ATOM 819 N N . ALA A 1 98 ? 4.936 -13.423 -13.887 1.00 80.00 98 ALA A N 1
ATOM 820 C CA . ALA A 1 98 ? 5.102 -11.986 -14.033 1.00 80.00 98 ALA A CA 1
ATOM 821 C C . ALA A 1 98 ? 3.750 -11.271 -14.100 1.00 80.00 98 ALA A C 1
ATOM 823 O O . ALA A 1 98 ? 2.930 -11.543 -14.976 1.00 80.00 98 ALA A O 1
ATOM 824 N N . TYR A 1 99 ? 3.527 -10.329 -13.186 1.00 83.75 99 TYR A N 1
ATOM 825 C CA . TYR A 1 99 ? 2.365 -9.443 -13.206 1.00 83.75 99 TYR A CA 1
ATOM 826 C C . TYR A 1 99 ? 2.675 -8.118 -12.506 1.00 83.75 99 TYR A C 1
ATOM 828 O O . TYR A 1 99 ? 3.577 -8.026 -11.672 1.00 83.75 99 TYR A O 1
ATOM 836 N N . ILE A 1 100 ? 1.906 -7.084 -12.845 1.00 84.19 100 ILE A N 1
ATOM 837 C CA . ILE A 1 100 ? 2.037 -5.733 -12.290 1.00 84.19 100 ILE A CA 1
ATOM 838 C C . ILE A 1 100 ? 0.812 -5.443 -11.430 1.00 84.19 100 ILE A C 1
ATOM 840 O O . ILE A 1 100 ? -0.313 -5.768 -11.806 1.00 84.19 10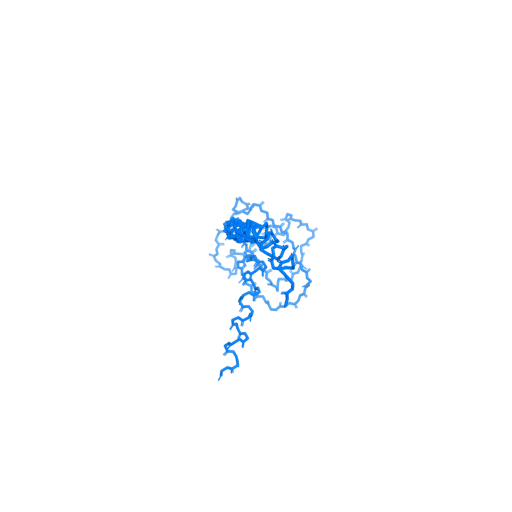0 ILE A O 1
ATOM 844 N N . THR A 1 101 ? 1.020 -4.815 -10.281 1.00 87.88 101 THR A N 1
ATOM 845 C CA . THR A 1 101 ? -0.052 -4.309 -9.422 1.00 87.88 101 THR A CA 1
ATOM 846 C C . THR A 1 101 ? 0.344 -2.965 -8.830 1.00 87.88 101 THR A C 1
ATOM 848 O O . THR A 1 101 ? 1.523 -2.679 -8.639 1.00 87.88 101 THR A O 1
ATOM 851 N N . GLU A 1 102 ? -0.646 -2.150 -8.486 1.00 87.31 102 GLU A N 1
ATOM 852 C CA . GLU A 1 102 ? -0.430 -1.009 -7.595 1.00 87.31 102 GLU A CA 1
ATOM 853 C C . GLU A 1 102 ? -0.011 -1.498 -6.197 1.00 87.31 102 GLU A C 1
ATOM 855 O O . GLU A 1 102 ? -0.357 -2.612 -5.773 1.00 87.31 102 GLU A O 1
ATOM 860 N N . ASP A 1 103 ? 0.714 -0.648 -5.472 1.00 90.19 103 ASP A N 1
ATOM 861 C CA . ASP A 1 103 ? 1.046 -0.850 -4.062 1.00 90.19 103 ASP A CA 1
ATOM 862 C C . ASP A 1 103 ? -0.159 -0.498 -3.176 1.00 90.19 103 ASP A C 1
ATOM 864 O O . ASP A 1 103 ? -0.536 0.665 -3.020 1.00 90.19 103 ASP A O 1
ATOM 868 N N . PHE A 1 104 ? -0.783 -1.513 -2.579 1.00 87.75 104 PHE A N 1
ATOM 869 C CA . PHE A 1 104 ? -1.915 -1.322 -1.673 1.00 87.75 104 PHE A CA 1
ATOM 870 C C . PHE A 1 104 ? -1.497 -1.504 -0.207 1.00 87.75 104 PHE A C 1
ATOM 872 O O . PHE A 1 104 ? -0.738 -2.427 0.104 1.00 87.75 104 PHE A O 1
ATOM 879 N N . PRO A 1 105 ? -2.048 -0.702 0.728 1.00 88.19 105 PRO A N 1
ATOM 880 C CA . PRO A 1 105 ? -1.858 -0.928 2.158 1.00 88.19 105 PRO A CA 1
ATOM 881 C C . PRO A 1 105 ? -2.293 -2.334 2.593 1.00 88.19 105 PRO A C 1
ATOM 883 O O . PRO A 1 105 ? -3.215 -2.929 2.025 1.00 88.19 105 PRO A O 1
ATOM 886 N N . LYS A 1 106 ? -1.671 -2.854 3.658 1.00 86.50 106 LYS A N 1
ATOM 887 C CA . LYS A 1 106 ? -1.932 -4.213 4.173 1.00 86.50 106 LYS A CA 1
ATOM 888 C C . LYS A 1 106 ? -3.402 -4.452 4.516 1.00 86.50 106 LYS A C 1
ATOM 890 O O . LYS A 1 106 ? -3.915 -5.538 4.267 1.00 86.50 106 LYS A O 1
ATOM 895 N N . GLU A 1 107 ? -4.071 -3.445 5.065 1.00 86.38 107 GLU A N 1
ATOM 896 C CA . GLU A 1 107 ? -5.487 -3.509 5.440 1.00 86.38 107 GLU A CA 1
ATOM 897 C C . GLU A 1 107 ? -6.378 -3.723 4.208 1.00 86.38 107 GLU A C 1
ATOM 899 O O . GLU A 1 107 ? -7.243 -4.598 4.206 1.00 86.38 107 GLU A O 1
ATOM 904 N N . VAL A 1 108 ? -6.086 -3.020 3.109 1.00 86.19 108 VAL A N 1
ATOM 905 C CA . VAL A 1 108 ? -6.779 -3.191 1.823 1.00 86.19 108 VAL A CA 1
ATOM 906 C C . VAL A 1 108 ? -6.558 -4.595 1.266 1.00 86.19 108 VAL A C 1
ATOM 908 O O . VAL A 1 108 ? -7.503 -5.232 0.799 1.00 86.19 108 VAL A O 1
ATOM 911 N N . LEU A 1 109 ? -5.323 -5.100 1.334 1.00 88.12 109 LEU A N 1
ATOM 912 C CA . LEU A 1 109 ? -4.999 -6.458 0.890 1.00 88.12 109 LEU A CA 1
ATOM 913 C C . LEU A 1 109 ? -5.735 -7.521 1.722 1.00 88.12 109 LEU A C 1
ATOM 915 O O . LEU A 1 109 ? -6.248 -8.487 1.157 1.00 88.12 109 LEU A O 1
ATOM 919 N N . ALA A 1 110 ? -5.842 -7.328 3.040 1.00 89.88 110 ALA A N 1
ATOM 920 C CA . ALA A 1 110 ? -6.579 -8.226 3.925 1.00 89.88 110 ALA A CA 1
ATOM 921 C C . ALA A 1 110 ? -8.080 -8.252 3.595 1.00 89.88 110 ALA A C 1
ATOM 923 O O . ALA A 1 110 ? -8.656 -9.332 3.463 1.00 89.88 110 ALA A O 1
ATOM 924 N N . ILE A 1 111 ? -8.696 -7.083 3.384 1.00 90.88 111 ILE A N 1
ATOM 925 C CA . ILE A 1 111 ? -10.108 -6.976 2.987 1.00 90.88 111 ILE A CA 1
ATOM 926 C C . ILE A 1 111 ? -10.346 -7.675 1.643 1.00 90.88 111 ILE A C 1
ATOM 928 O O . ILE A 1 111 ? -11.291 -8.450 1.511 1.00 90.88 111 ILE A O 1
ATOM 932 N N . ARG A 1 112 ? -9.479 -7.449 0.646 1.00 90.06 112 ARG A N 1
ATOM 933 C CA . ARG A 1 112 ? -9.599 -8.103 -0.668 1.00 90.06 112 ARG A CA 1
ATOM 934 C C . ARG A 1 112 ? -9.557 -9.622 -0.561 1.00 90.06 112 ARG A C 1
ATOM 936 O O . ARG A 1 112 ? -10.392 -10.281 -1.171 1.00 90.06 112 ARG A O 1
ATOM 943 N N . LYS A 1 113 ? -8.635 -10.160 0.241 1.00 92.31 113 LYS A N 1
ATOM 944 C CA . LYS A 1 113 ? -8.525 -11.603 0.475 1.00 92.31 113 LYS A CA 1
ATOM 945 C C . LYS A 1 113 ? -9.813 -12.176 1.078 1.00 92.31 113 LYS A C 1
ATOM 947 O O . LYS A 1 113 ? -10.355 -13.137 0.548 1.00 92.31 113 LYS A O 1
ATOM 952 N N . GLN A 1 114 ? -10.347 -11.531 2.118 1.00 93.50 114 GLN A N 1
ATOM 953 C CA . GLN A 1 114 ? -11.603 -11.952 2.751 1.00 93.50 114 GLN A CA 1
ATOM 954 C C . GLN A 1 114 ? -12.790 -11.923 1.779 1.00 93.50 114 GLN A C 1
ATOM 956 O O . GLN A 1 114 ? -13.652 -12.797 1.817 1.00 93.50 114 GLN A O 1
ATOM 961 N N . LEU A 1 115 ? -12.869 -10.906 0.915 1.00 93.12 115 LEU A N 1
ATOM 962 C CA . LEU A 1 115 ? -13.934 -10.809 -0.084 1.00 93.12 115 LEU A CA 1
ATOM 963 C C . LEU A 1 115 ? -13.827 -11.917 -1.136 1.00 93.12 115 LEU A C 1
ATOM 965 O O . LEU A 1 115 ? -14.846 -12.487 -1.507 1.00 93.12 115 LEU A O 1
ATOM 969 N N . GLN A 1 116 ? -12.614 -12.246 -1.582 1.00 91.94 116 GLN A N 1
ATOM 970 C CA . GLN A 1 116 ? -12.382 -13.341 -2.526 1.00 91.94 116 GLN A CA 1
ATOM 971 C C . GLN A 1 116 ? -12.790 -14.696 -1.939 1.00 91.94 116 GLN A C 1
ATOM 973 O O . GLN A 1 116 ? -13.477 -15.458 -2.611 1.00 91.94 116 GLN A O 1
ATOM 978 N N . GLU A 1 117 ? -12.430 -14.972 -0.683 1.00 93.75 117 GLU A N 1
ATOM 979 C CA . GLU A 1 117 ? -12.833 -16.194 0.031 1.00 93.75 117 GLU A CA 1
ATOM 980 C C . GLU A 1 117 ? -14.364 -16.327 0.079 1.00 93.75 117 GLU A C 1
ATOM 982 O O . GLU A 1 117 ? -14.911 -17.334 -0.364 1.00 93.75 117 GLU A O 1
ATOM 987 N N . LYS A 1 118 ? -15.070 -15.256 0.466 1.00 93.44 118 LYS A N 1
ATOM 988 C CA . LYS A 1 118 ? -16.545 -15.221 0.494 1.00 93.44 118 LYS A CA 1
ATOM 989 C C . LYS A 1 118 ? -17.206 -15.429 -0.871 1.00 93.44 118 LYS A C 1
ATOM 991 O O . LYS A 1 118 ? -18.359 -15.845 -0.930 1.00 93.44 118 LYS A O 1
ATOM 996 N N . MET A 1 119 ? -16.531 -15.076 -1.965 1.00 89.12 119 MET A N 1
ATOM 997 C CA . MET A 1 119 ? -17.053 -15.275 -3.320 1.00 89.12 119 MET A CA 1
ATOM 998 C C . MET A 1 119 ? -16.878 -16.713 -3.814 1.00 89.12 119 MET A C 1
ATOM 1000 O O . MET A 1 119 ? -17.654 -17.135 -4.662 1.00 89.12 119 MET A O 1
ATOM 1004 N N . MET A 1 120 ? -15.888 -17.445 -3.296 1.00 86.25 120 MET A N 1
ATOM 1005 C CA . MET A 1 120 ? -15.631 -18.848 -3.648 1.00 86.25 120 MET A CA 1
ATOM 1006 C C . MET A 1 120 ? -16.490 -19.839 -2.849 1.00 86.25 120 MET A C 1
ATOM 1008 O O . MET A 1 120 ? -16.619 -20.989 -3.252 1.00 86.25 120 MET A O 1
ATOM 1012 N N . GLU A 1 121 ? -17.075 -19.408 -1.729 1.00 78.94 121 GLU A N 1
ATOM 1013 C CA . GLU A 1 121 ? -17.985 -20.215 -0.897 1.00 78.94 121 GLU A CA 1
ATOM 1014 C C . GLU A 1 121 ? -19.441 -20.259 -1.419 1.00 78.94 121 GLU A C 1
ATOM 1016 O O . GLU A 1 121 ? -20.291 -20.893 -0.793 1.00 78.94 121 GLU A O 1
ATOM 1021 N N . LYS A 1 122 ? -19.745 -19.590 -2.541 1.00 55.38 122 LYS A N 1
ATOM 1022 C CA . LYS A 1 122 ? -21.052 -19.623 -3.225 1.00 55.38 122 LYS A CA 1
ATOM 1023 C C . LYS A 1 122 ? -21.050 -20.576 -4.410 1.00 55.38 122 LYS A C 1
ATOM 1025 O O . LYS A 1 122 ? -22.110 -21.205 -4.618 1.00 55.38 122 LYS A O 1
#